Protein AF-A0A4Y2JCT7-F1 (afdb_monomer_lite)

Foldseek 3Di:
DDDDDDDDDDDPPPDDPPDPCPVVQQAADCVLCLFQVWDQDPVRWTAHLVPRDTDPGRGPVVSVCCRCPVVVVVCVVQPPDPSSNVVSVVSVVVVVVVVPPD

Radius of gyration: 23.92 Å; chains: 1; bounding box: 50×57×73 Å

Structure (mmCIF, N/CA/C/O backbone):
data_AF-A0A4Y2JCT7-F1
#
_entry.id   AF-A0A4Y2JCT7-F1
#
loop_
_atom_site.group_PDB
_atom_site.id
_atom_site.type_symbol
_atom_site.label_atom_id
_atom_site.label_alt_id
_atom_site.label_comp_id
_atom_site.label_asym_id
_atom_site.label_entity_id
_atom_site.label_seq_id
_atom_site.pdbx_PDB_ins_code
_atom_site.Cartn_x
_atom_site.Cartn_y
_atom_site.Cartn_z
_atom_site.occupancy
_atom_site.B_iso_or_equiv
_atom_site.auth_seq_id
_atom_site.auth_comp_id
_atom_site.auth_asym_id
_atom_site.auth_atom_id
_atom_site.pdbx_PDB_model_num
ATOM 1 N N . MET A 1 1 ? 39.432 40.860 -56.256 1.00 49.47 1 MET A N 1
ATOM 2 C CA . MET A 1 1 ? 39.190 39.899 -55.160 1.00 49.47 1 MET A CA 1
ATOM 3 C C . MET A 1 1 ? 37.731 39.506 -55.257 1.00 49.47 1 MET A C 1
ATOM 5 O O . MET A 1 1 ? 36.866 40.247 -54.816 1.00 49.47 1 MET A O 1
ATOM 9 N N . GLU A 1 2 ? 37.505 38.454 -56.041 1.00 40.91 2 GLU A N 1
ATOM 10 C CA . GLU A 1 2 ? 36.199 37.975 -56.499 1.00 40.91 2 GLU A CA 1
ATOM 11 C C . GLU A 1 2 ? 35.346 37.440 -55.346 1.00 40.91 2 GLU A C 1
ATOM 13 O O . GLU A 1 2 ? 35.852 36.823 -54.408 1.00 40.91 2 GLU A O 1
ATOM 18 N N . LEU A 1 3 ? 34.043 37.694 -55.458 1.00 60.41 3 LEU A N 1
ATOM 19 C CA . LEU A 1 3 ? 32.988 37.197 -54.587 1.00 60.41 3 LEU A CA 1
ATOM 20 C C . LEU A 1 3 ? 32.767 35.688 -54.769 1.00 60.41 3 LEU A C 1
ATOM 22 O O . LEU A 1 3 ? 32.708 35.191 -55.890 1.00 60.41 3 LEU A O 1
ATOM 26 N N . SER A 1 4 ? 32.499 34.984 -53.670 1.00 51.66 4 SER A N 1
ATOM 27 C CA . SER A 1 4 ? 31.627 33.798 -53.625 1.00 51.66 4 SER A CA 1
ATOM 28 C C . SER A 1 4 ? 31.299 33.509 -52.159 1.00 51.66 4 SER A C 1
ATOM 30 O O . SER A 1 4 ? 32.191 33.337 -51.341 1.00 51.66 4 SER A O 1
ATOM 32 N N . SER A 1 5 ? 30.058 33.752 -51.742 1.00 56.00 5 SER A N 1
ATOM 33 C CA . SER A 1 5 ? 28.920 32.818 -51.800 1.00 56.00 5 SER A CA 1
ATOM 34 C C . SER A 1 5 ? 28.841 31.953 -50.543 1.00 56.00 5 SER 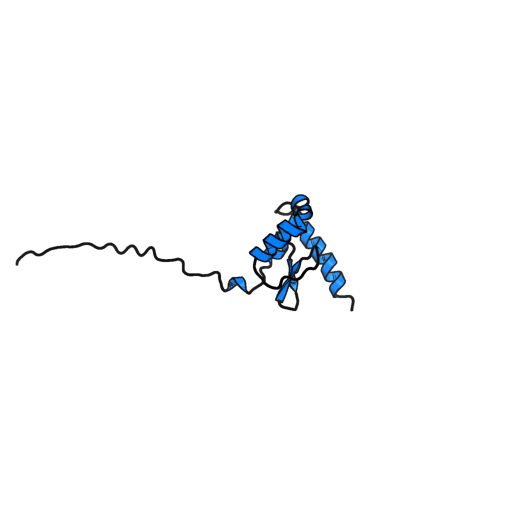A C 1
ATOM 36 O O . SER A 1 5 ? 29.667 31.071 -50.385 1.00 56.00 5 SER A O 1
ATOM 38 N N . GLN A 1 6 ? 27.798 32.231 -49.740 1.00 55.84 6 GLN A N 1
ATOM 39 C CA . GLN A 1 6 ? 26.845 31.278 -49.133 1.00 55.84 6 GLN A CA 1
ATOM 40 C C . GLN A 1 6 ? 27.458 30.184 -48.218 1.00 55.84 6 GLN A C 1
ATOM 42 O O . GLN A 1 6 ? 28.459 29.569 -48.524 1.00 55.84 6 GLN A O 1
ATOM 47 N N . SER A 1 7 ? 26.932 29.813 -47.053 1.00 54.22 7 SER A N 1
ATOM 48 C CA . SER A 1 7 ? 25.543 29.707 -46.610 1.00 54.22 7 SER A CA 1
ATOM 49 C C . SER A 1 7 ? 25.523 29.210 -45.154 1.00 54.22 7 SER A C 1
ATOM 51 O O . SER A 1 7 ? 26.421 28.499 -44.712 1.00 54.22 7 SER A O 1
ATOM 53 N N . SER A 1 8 ? 24.451 29.584 -44.461 1.00 53.88 8 SER A N 1
ATOM 54 C CA . SER A 1 8 ? 23.819 29.044 -43.250 1.00 53.88 8 SER A CA 1
ATOM 55 C C . SER A 1 8 ? 24.202 27.641 -42.750 1.00 53.88 8 SER A C 1
ATOM 57 O O . SER A 1 8 ? 24.211 26.694 -43.525 1.00 53.88 8 SER A O 1
ATOM 59 N N . ALA A 1 9 ? 24.267 27.485 -41.419 1.00 52.25 9 ALA A N 1
ATOM 60 C CA . ALA A 1 9 ? 23.501 26.466 -40.679 1.00 52.25 9 ALA A CA 1
ATOM 61 C C . ALA A 1 9 ? 23.595 26.699 -39.157 1.00 52.25 9 ALA A C 1
ATOM 63 O O . ALA A 1 9 ? 24.610 26.418 -38.519 1.00 52.25 9 ALA A O 1
ATOM 64 N N . ALA A 1 10 ? 22.502 27.180 -38.561 1.00 49.47 10 ALA A N 1
ATOM 65 C CA . ALA A 1 10 ? 22.271 27.090 -37.126 1.00 49.47 10 ALA A CA 1
ATOM 66 C C . ALA A 1 10 ? 22.114 25.610 -36.744 1.00 49.47 10 ALA A C 1
ATOM 68 O O . ALA A 1 10 ? 21.175 24.945 -37.177 1.00 49.47 10 ALA A O 1
ATOM 69 N N . SER A 1 11 ? 23.033 25.088 -35.935 1.00 47.97 11 SER A N 1
ATOM 70 C CA . SER A 1 11 ? 22.945 23.728 -35.402 1.00 47.97 11 SER A CA 1
ATOM 71 C C . SER A 1 11 ? 22.159 23.750 -34.092 1.00 47.97 11 SER A C 1
ATOM 73 O O . SER A 1 11 ? 22.728 23.865 -33.009 1.00 47.97 11 SER A O 1
ATOM 75 N N . MET A 1 12 ? 20.832 23.666 -34.189 1.00 55.03 12 MET A N 1
ATOM 76 C CA . MET A 1 12 ? 19.974 23.326 -33.053 1.00 55.03 12 MET A CA 1
ATOM 77 C C . MET A 1 12 ? 19.999 21.809 -32.865 1.00 55.03 12 MET A C 1
ATOM 79 O O . MET A 1 12 ? 19.275 21.073 -33.528 1.00 55.03 12 MET A O 1
ATOM 83 N N . ALA A 1 13 ? 20.851 21.327 -31.961 1.00 46.72 13 ALA A N 1
ATOM 84 C CA . ALA A 1 13 ? 20.828 19.939 -31.517 1.00 46.72 13 ALA A CA 1
ATOM 85 C C . ALA A 1 13 ? 19.799 19.770 -30.387 1.00 46.72 13 ALA A C 1
ATOM 87 O O . ALA A 1 13 ? 20.138 19.641 -29.212 1.00 46.72 13 ALA A O 1
ATOM 88 N N . SER A 1 14 ? 18.516 19.755 -30.746 1.00 58.09 14 SER A N 1
ATOM 89 C CA . SER A 1 14 ? 17.465 19.156 -29.920 1.00 58.09 14 SER A CA 1
ATOM 90 C C . SER A 1 14 ? 17.559 17.639 -30.092 1.00 58.09 14 SER A C 1
ATOM 92 O O . SER A 1 14 ? 16.974 17.065 -31.004 1.00 58.09 14 SER A O 1
ATOM 94 N N . GLY A 1 15 ? 18.381 16.988 -29.268 1.00 47.03 15 GLY A N 1
ATOM 95 C CA . GLY A 1 15 ? 18.773 15.595 -29.483 1.00 47.03 15 GLY A CA 1
ATOM 96 C C . GLY A 1 15 ? 18.866 14.782 -28.202 1.00 47.03 15 GLY A C 1
ATOM 97 O O . GLY A 1 15 ? 19.956 14.408 -27.789 1.00 47.03 15 GLY A O 1
ATOM 98 N N . GLY A 1 16 ? 17.707 14.459 -27.625 1.00 48.31 16 GLY A N 1
ATOM 99 C CA . GLY A 1 16 ? 17.518 13.277 -26.786 1.00 48.31 16 GLY A CA 1
ATOM 100 C C . GLY A 1 16 ? 18.051 13.375 -25.358 1.00 48.31 16 GLY A C 1
ATOM 101 O O . GLY A 1 16 ? 19.220 13.107 -25.091 1.00 48.31 16 GLY A O 1
ATOM 102 N N . GLN A 1 17 ? 17.135 13.593 -24.411 1.00 54.47 17 GLN A N 1
ATOM 103 C CA . GLN A 1 17 ? 17.302 13.159 -23.023 1.00 54.47 17 GLN A CA 1
ATOM 104 C C . GLN A 1 17 ? 17.454 11.627 -23.004 1.00 54.47 17 GLN A C 1
ATOM 106 O O . GLN A 1 17 ? 16.502 10.869 -22.826 1.00 54.47 17 GLN A O 1
ATOM 111 N N . LYS A 1 18 ? 18.674 11.152 -23.263 1.00 53.41 18 LYS A N 1
ATOM 112 C CA . LYS A 1 18 ? 19.057 9.749 -23.147 1.00 53.41 18 LYS A CA 1
ATOM 113 C C . LYS A 1 18 ? 19.057 9.370 -21.665 1.00 53.41 18 LYS A C 1
ATOM 115 O O . LYS A 1 18 ? 19.968 9.716 -20.924 1.00 53.41 18 LYS A O 1
ATOM 120 N N . ARG A 1 19 ? 17.992 8.659 -21.282 1.00 55.38 19 ARG A N 1
ATOM 121 C CA . ARG A 1 19 ? 17.955 7.546 -20.318 1.00 55.38 19 ARG A CA 1
ATOM 122 C C . ARG A 1 19 ? 18.808 7.747 -19.058 1.00 55.38 19 ARG A C 1
ATOM 124 O O . ARG A 1 19 ? 19.878 7.170 -18.920 1.00 55.38 19 ARG A O 1
ATOM 131 N N . ARG A 1 20 ? 18.276 8.497 -18.093 1.00 48.12 20 ARG A N 1
ATOM 132 C CA . ARG A 1 20 ? 18.730 8.479 -16.689 1.00 48.12 20 ARG A CA 1
ATOM 133 C C . ARG A 1 20 ? 17.656 7.885 -15.772 1.00 48.12 20 ARG A C 1
ATOM 135 O O . ARG A 1 20 ? 17.293 8.485 -14.768 1.00 48.12 20 ARG A O 1
ATOM 142 N N . THR A 1 21 ? 17.062 6.753 -16.147 1.00 47.47 21 THR A N 1
ATOM 143 C CA . THR A 1 21 ? 15.976 6.154 -15.336 1.00 47.47 21 THR A CA 1
ATOM 144 C C . THR A 1 21 ? 16.064 4.634 -15.213 1.00 47.47 21 THR A C 1
ATOM 146 O O . THR A 1 21 ? 15.279 4.036 -14.486 1.00 47.47 21 THR A O 1
ATOM 149 N N . GLU A 1 22 ? 17.028 3.982 -15.868 1.00 49.25 22 GLU A N 1
ATOM 150 C CA . GLU A 1 22 ? 17.161 2.520 -15.780 1.00 49.25 22 GLU A CA 1
ATOM 151 C C . GLU A 1 22 ? 17.911 2.065 -14.516 1.00 49.25 22 GLU A C 1
ATOM 153 O O . GLU A 1 22 ? 17.662 0.966 -14.029 1.00 49.25 22 GLU A O 1
ATOM 158 N N . GLU A 1 23 ? 18.757 2.915 -13.926 1.00 45.28 23 GLU A N 1
ATOM 159 C CA . GLU A 1 23 ? 19.522 2.567 -12.718 1.00 45.28 23 GLU A CA 1
ATOM 160 C C . GLU A 1 23 ? 18.657 2.627 -11.444 1.00 45.28 23 GLU A C 1
ATOM 162 O O . GLU A 1 23 ? 18.663 1.694 -10.646 1.00 45.28 23 GLU A O 1
ATOM 167 N N . ALA A 1 24 ? 17.751 3.608 -11.347 1.00 47.66 24 ALA A N 1
ATOM 168 C CA . ALA A 1 24 ? 16.741 3.685 -10.283 1.00 47.66 24 ALA A CA 1
ATOM 169 C C . ALA A 1 24 ? 15.645 2.595 -10.374 1.00 47.66 24 ALA A C 1
ATOM 171 O O . ALA A 1 24 ? 14.757 2.541 -9.528 1.00 47.66 24 ALA A O 1
ATOM 172 N N . ASN A 1 25 ? 15.656 1.742 -11.410 1.00 53.34 25 ASN A N 1
ATOM 173 C CA . ASN A 1 25 ? 14.670 0.670 -11.580 1.00 53.34 25 ASN A CA 1
ATOM 174 C C . ASN A 1 25 ? 15.046 -0.628 -10.852 1.00 53.34 25 ASN A C 1
ATOM 176 O O . ASN A 1 25 ? 14.216 -1.528 -10.765 1.00 53.34 25 ASN A O 1
ATOM 180 N N . ARG A 1 26 ? 16.281 -0.759 -10.351 1.00 60.22 26 ARG A N 1
ATOM 181 C CA . ARG A 1 26 ? 16.697 -1.956 -9.601 1.00 60.22 26 ARG A CA 1
ATOM 182 C C . ARG A 1 26 ? 16.526 -1.797 -8.099 1.00 60.22 26 ARG A C 1
ATOM 184 O O . ARG A 1 26 ? 16.226 -2.782 -7.432 1.00 60.22 26 ARG A O 1
ATOM 191 N N . GLU A 1 27 ? 16.630 -0.579 -7.583 1.00 72.88 27 GLU A N 1
ATOM 192 C CA . GLU A 1 27 ? 16.565 -0.307 -6.148 1.00 72.88 27 GLU A CA 1
ATOM 193 C C . GLU A 1 27 ? 15.140 0.021 -5.697 1.00 72.88 27 GLU A C 1
ATOM 195 O O . GLU A 1 27 ? 14.357 0.654 -6.407 1.00 72.88 27 GLU A O 1
ATOM 200 N N . PHE A 1 28 ? 14.741 -0.508 -4.541 1.00 82.38 28 PHE A N 1
ATOM 201 C CA . PHE A 1 28 ? 13.404 -0.290 -3.997 1.00 82.38 28 PHE A CA 1
ATOM 202 C C . PHE A 1 28 ? 13.309 1.142 -3.463 1.00 82.38 28 PHE A C 1
ATOM 204 O O . PHE A 1 28 ? 14.058 1.517 -2.562 1.00 82.38 28 PHE A O 1
ATOM 211 N N . ASN A 1 29 ? 12.391 1.947 -3.999 1.00 83.00 29 ASN A N 1
ATOM 212 C CA . ASN A 1 29 ? 12.204 3.313 -3.523 1.00 83.00 29 ASN A CA 1
ATOM 213 C C . ASN A 1 29 ? 11.328 3.319 -2.261 1.00 83.00 29 ASN A C 1
ATOM 215 O O . ASN A 1 29 ? 10.185 2.861 -2.294 1.00 83.00 29 ASN A O 1
ATOM 219 N N . GLN A 1 30 ? 11.840 3.880 -1.164 1.00 82.88 30 GLN A N 1
ATOM 220 C CA . GLN A 1 30 ? 11.103 3.975 0.099 1.00 82.88 30 GLN A CA 1
ATOM 221 C C . GLN A 1 30 ? 9.796 4.772 -0.024 1.00 82.88 30 GLN A C 1
ATOM 223 O O . GLN A 1 30 ? 8.834 4.418 0.651 1.00 82.88 30 GLN A O 1
ATOM 228 N N . ASP A 1 31 ? 9.704 5.741 -0.938 1.00 85.25 31 ASP A N 1
ATOM 229 C CA . ASP A 1 31 ? 8.478 6.506 -1.216 1.00 85.25 31 ASP A CA 1
ATOM 230 C C . ASP A 1 31 ? 7.321 5.602 -1.688 1.00 85.25 31 ASP A C 1
ATOM 232 O O . ASP A 1 31 ? 6.143 5.854 -1.420 1.00 85.25 31 ASP A O 1
ATOM 236 N N . TRP A 1 32 ? 7.640 4.468 -2.327 1.00 88.19 32 TRP A N 1
ATOM 237 C CA . TRP A 1 32 ? 6.636 3.473 -2.711 1.00 88.19 32 TRP A CA 1
ATOM 238 C C . TRP A 1 32 ? 6.008 2.781 -1.505 1.00 88.19 32 TRP A C 1
ATOM 240 O O . TRP A 1 32 ? 4.891 2.272 -1.605 1.00 88.19 32 TRP A O 1
ATOM 250 N N . THR A 1 33 ? 6.689 2.795 -0.364 1.00 89.06 33 THR A N 1
ATOM 251 C CA . THR A 1 33 ? 6.133 2.312 0.894 1.00 89.06 33 THR A CA 1
ATOM 252 C C . THR A 1 33 ? 4.962 3.169 1.312 1.00 89.06 33 THR A C 1
ATOM 254 O O . THR A 1 33 ? 3.850 2.663 1.425 1.00 89.06 33 THR A O 1
ATOM 257 N N . GLU A 1 34 ? 5.184 4.472 1.442 1.00 88.69 34 GLU A N 1
ATOM 258 C CA . GLU A 1 34 ? 4.164 5.440 1.840 1.00 88.69 34 GLU A CA 1
ATOM 259 C C . GLU A 1 34 ? 3.023 5.531 0.815 1.00 88.69 34 GLU A C 1
ATOM 261 O O . GLU A 1 34 ? 1.852 5.652 1.181 1.00 88.69 34 GLU A O 1
ATOM 266 N N . SER A 1 35 ? 3.353 5.424 -0.474 1.00 85.81 35 SER A N 1
ATOM 267 C CA . SER A 1 35 ? 2.391 5.599 -1.566 1.00 85.81 35 SER A CA 1
ATOM 268 C C . SER A 1 35 ? 1.553 4.353 -1.876 1.00 85.81 35 SER A C 1
ATOM 270 O O . SER A 1 35 ? 0.363 4.485 -2.184 1.00 85.81 35 SER A O 1
ATOM 272 N N . PHE A 1 36 ? 2.153 3.158 -1.808 1.00 88.38 36 PHE A N 1
ATOM 273 C CA . PHE A 1 36 ? 1.552 1.897 -2.273 1.00 88.38 36 PHE A CA 1
ATOM 274 C C . PHE A 1 36 ? 1.523 0.786 -1.214 1.00 88.38 36 PHE A C 1
ATOM 276 O O . PHE A 1 36 ? 1.088 -0.323 -1.520 1.00 88.38 36 PHE A O 1
ATOM 283 N N . ALA A 1 37 ? 1.964 1.055 0.018 1.00 91.12 37 ALA A N 1
ATOM 284 C CA . ALA A 1 37 ? 2.051 0.069 1.095 1.00 91.12 37 ALA A CA 1
ATOM 285 C C . ALA A 1 37 ? 2.959 -1.130 0.755 1.00 91.12 37 ALA A C 1
ATOM 287 O O . ALA A 1 37 ? 2.620 -2.271 1.063 1.00 91.12 37 ALA A O 1
ATOM 288 N N . PHE A 1 38 ? 4.099 -0.895 0.103 1.00 91.44 38 PHE A N 1
ATOM 289 C CA . PHE A 1 38 ? 5.080 -1.939 -0.219 1.00 91.44 38 PHE A CA 1
ATOM 290 C C . PHE A 1 38 ? 6.366 -1.792 0.588 1.00 91.44 38 PHE A C 1
ATOM 292 O O . PHE A 1 38 ? 6.770 -0.686 0.894 1.00 91.44 38 PHE A O 1
ATOM 299 N N . ILE A 1 39 ? 7.050 -2.890 0.892 1.00 90.25 39 ILE A N 1
ATOM 300 C CA . ILE A 1 39 ? 8.386 -2.873 1.506 1.00 90.25 39 ILE A CA 1
ATOM 301 C C . ILE A 1 39 ? 9.348 -3.762 0.729 1.00 90.25 39 ILE A C 1
ATOM 303 O O . ILE A 1 39 ? 8.922 -4.698 0.055 1.00 90.25 39 ILE A O 1
ATOM 307 N N . CYS A 1 40 ? 10.646 -3.505 0.849 1.00 88.38 40 CYS A N 1
ATOM 308 C CA . CYS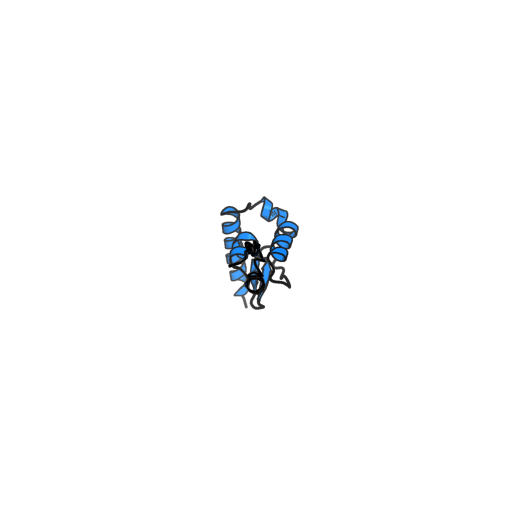 A 1 40 ? 11.667 -4.422 0.358 1.00 88.38 40 CYS A CA 1
ATOM 309 C C . CYS A 1 40 ? 11.838 -5.581 1.350 1.00 88.38 40 CYS A C 1
ATOM 311 O O . CYS A 1 40 ? 12.106 -5.340 2.528 1.00 88.38 40 CYS A O 1
ATOM 313 N N . ASN A 1 41 ? 11.672 -6.826 0.895 1.00 85.00 41 ASN A N 1
ATOM 314 C CA . ASN A 1 41 ? 11.993 -7.997 1.712 1.00 85.00 41 ASN A CA 1
ATOM 315 C C . ASN A 1 41 ? 13.509 -8.248 1.759 1.00 85.00 41 ASN A C 1
ATOM 317 O O . ASN A 1 41 ? 14.264 -7.688 0.966 1.00 85.00 41 ASN A O 1
ATOM 321 N N . THR A 1 42 ? 13.945 -9.180 2.610 1.00 82.56 42 THR A N 1
ATOM 322 C CA . THR A 1 42 ? 15.334 -9.677 2.656 1.00 82.56 42 THR A CA 1
ATOM 323 C C . THR A 1 42 ? 15.850 -10.178 1.305 1.00 82.56 42 THR A C 1
ATOM 325 O O . THR A 1 42 ? 17.042 -10.094 1.041 1.00 82.56 42 THR A O 1
ATOM 328 N N . ASP A 1 43 ? 14.958 -10.658 0.434 1.00 81.69 43 ASP A N 1
ATOM 329 C CA . ASP A 1 43 ? 15.283 -11.119 -0.924 1.00 81.69 43 ASP A CA 1
ATOM 330 C C . ASP A 1 43 ? 15.439 -9.977 -1.948 1.00 81.69 43 ASP A C 1
ATOM 332 O O . ASP A 1 43 ? 15.602 -10.231 -3.139 1.00 81.69 43 ASP A O 1
ATOM 336 N N . GLY A 1 44 ? 15.309 -8.713 -1.531 1.00 80.94 44 GLY A N 1
ATOM 337 C CA . GLY A 1 44 ? 15.316 -7.566 -2.446 1.00 80.94 44 GLY A CA 1
ATOM 338 C C . GLY A 1 44 ? 14.023 -7.406 -3.258 1.00 80.94 44 GLY A C 1
ATOM 339 O O . GLY A 1 44 ? 13.976 -6.627 -4.210 1.00 80.94 44 GLY A O 1
ATOM 340 N N . LEU A 1 45 ? 12.972 -8.159 -2.915 1.00 86.94 45 LEU A N 1
ATOM 341 C CA . LEU A 1 45 ? 11.698 -8.166 -3.633 1.00 86.94 45 LEU A CA 1
ATOM 342 C C . LEU A 1 45 ? 10.644 -7.296 -2.931 1.00 86.94 45 LEU A C 1
ATOM 344 O O . LEU A 1 45 ? 10.513 -7.371 -1.704 1.00 86.94 45 LEU A O 1
ATOM 348 N N . PRO A 1 46 ? 9.836 -6.522 -3.681 1.00 90.00 46 PRO A N 1
ATOM 349 C CA . PRO A 1 46 ? 8.725 -5.784 -3.101 1.00 90.00 46 PRO A CA 1
ATOM 350 C C . PRO A 1 46 ? 7.687 -6.733 -2.515 1.00 90.00 46 PRO A C 1
ATOM 352 O O . PRO A 1 46 ? 7.206 -7.636 -3.197 1.00 90.00 46 PRO A O 1
ATOM 355 N N . THR A 1 47 ? 7.282 -6.482 -1.281 1.00 90.94 47 THR A N 1
ATOM 356 C CA . THR A 1 47 ? 6.233 -7.223 -0.580 1.00 90.94 47 THR A CA 1
ATOM 357 C C . THR A 1 47 ? 5.136 -6.265 -0.154 1.00 90.94 47 THR A C 1
ATOM 359 O O . THR A 1 47 ? 5.418 -5.226 0.442 1.00 90.94 47 THR A O 1
ATOM 362 N N . CYS A 1 48 ? 3.887 -6.590 -0.475 1.00 92.19 48 CYS A N 1
ATOM 363 C CA . CYS A 1 48 ? 2.742 -5.771 -0.102 1.00 92.19 48 CYS A CA 1
ATOM 364 C C . CYS A 1 48 ? 2.442 -5.921 1.393 1.00 92.19 48 CYS A C 1
ATOM 366 O O . CYS A 1 48 ? 2.271 -7.031 1.880 1.00 92.19 48 CYS A O 1
ATOM 368 N N . LEU A 1 49 ? 2.287 -4.824 2.124 1.00 90.56 49 LEU A N 1
ATOM 369 C CA . LEU A 1 49 ? 1.926 -4.837 3.544 1.00 90.56 49 LEU A CA 1
ATOM 370 C C . LEU A 1 49 ? 0.440 -5.127 3.797 1.00 90.56 49 LEU A C 1
ATOM 372 O O . LEU A 1 49 ? 0.054 -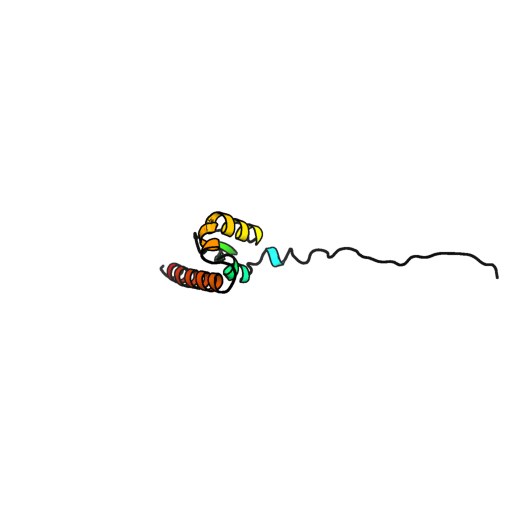5.408 4.926 1.00 90.56 49 LEU A O 1
ATOM 376 N N . ILE A 1 50 ? -0.407 -5.040 2.767 1.00 90.31 50 ILE A N 1
ATOM 377 C CA . ILE A 1 50 ? -1.856 -5.245 2.902 1.00 90.31 50 ILE A CA 1
ATOM 378 C C . ILE A 1 50 ? -2.203 -6.732 2.744 1.00 90.31 50 ILE A C 1
ATOM 380 O O . ILE A 1 50 ? -2.920 -7.280 3.577 1.00 90.31 50 ILE A O 1
ATOM 384 N N . CYS A 1 51 ? -1.692 -7.396 1.698 1.00 90.81 51 CYS A N 1
ATOM 385 C CA . CYS A 1 51 ? -1.935 -8.827 1.444 1.00 90.81 51 CYS A CA 1
ATOM 386 C C . CYS A 1 51 ? -0.733 -9.746 1.688 1.00 90.81 51 CYS A C 1
ATOM 388 O O . CYS A 1 51 ? -0.887 -10.959 1.589 1.00 90.81 51 CYS A O 1
ATOM 390 N N . HIS A 1 52 ? 0.450 -9.200 1.985 1.00 87.75 52 HIS A N 1
ATOM 391 C CA . HIS A 1 52 ? 1.693 -9.960 2.174 1.00 87.75 52 HIS A CA 1
ATOM 392 C C . HIS A 1 52 ? 2.169 -10.705 0.911 1.00 87.75 52 HIS A C 1
ATOM 394 O O . HIS A 1 52 ? 3.005 -11.607 0.988 1.00 87.75 52 HIS A O 1
ATOM 400 N N . GLU A 1 53 ? 1.675 -10.315 -0.268 1.00 89.88 53 GLU A N 1
ATOM 401 C CA . GLU A 1 53 ? 2.105 -10.876 -1.548 1.00 89.88 53 GLU A CA 1
ATOM 402 C C . GLU A 1 53 ? 3.430 -10.256 -2.011 1.00 89.88 53 GLU A C 1
ATOM 404 O O . GLU A 1 53 ? 3.631 -9.040 -1.943 1.00 89.88 53 GLU A O 1
ATOM 409 N N . LYS A 1 54 ? 4.338 -11.107 -2.498 1.00 90.12 54 LYS A N 1
ATOM 410 C CA . LYS A 1 54 ? 5.646 -10.708 -3.027 1.00 90.12 54 LYS A CA 1
ATOM 411 C C . LYS A 1 54 ? 5.570 -10.527 -4.536 1.00 90.12 54 LYS A C 1
ATOM 413 O O . LYS A 1 54 ? 5.063 -11.397 -5.241 1.00 90.12 54 LYS A O 1
ATOM 418 N N . LEU A 1 55 ? 6.119 -9.431 -5.046 1.00 88.56 55 LEU A N 1
ATOM 419 C CA . LEU A 1 55 ? 6.247 -9.194 -6.479 1.00 88.56 55 LEU A CA 1
ATOM 420 C C . LEU A 1 55 ? 7.621 -9.644 -6.971 1.00 88.56 55 LEU A C 1
ATOM 422 O O . LEU A 1 55 ? 8.642 -9.324 -6.377 1.00 88.56 55 LEU A O 1
ATOM 426 N N . ALA A 1 56 ? 7.653 -10.329 -8.114 1.00 85.38 56 ALA A N 1
ATOM 427 C CA . ALA A 1 56 ? 8.899 -10.791 -8.733 1.00 85.38 56 ALA A CA 1
ATOM 428 C C . ALA A 1 56 ? 9.760 -9.655 -9.319 1.00 85.38 56 ALA A C 1
ATOM 430 O O . ALA A 1 56 ? 10.934 -9.854 -9.617 1.00 85.38 56 ALA A O 1
ATOM 431 N N . HIS A 1 57 ? 9.182 -8.465 -9.515 1.00 82.25 57 HIS A N 1
ATOM 432 C CA . HIS A 1 57 ? 9.873 -7.334 -10.125 1.00 82.25 57 HIS A CA 1
ATOM 433 C C . HIS A 1 57 ? 9.700 -6.070 -9.296 1.00 82.25 57 HIS A C 1
ATOM 435 O O . HIS A 1 57 ? 8.576 -5.626 -9.044 1.00 82.25 57 HIS A O 1
ATOM 441 N N . ASN A 1 58 ? 10.830 -5.451 -8.970 1.00 84.38 58 ASN A N 1
ATOM 442 C CA . ASN A 1 58 ? 10.907 -4.165 -8.300 1.00 84.38 58 ASN A CA 1
ATOM 443 C C . ASN A 1 58 ? 10.638 -2.999 -9.267 1.00 84.38 58 ASN A C 1
ATOM 445 O O . ASN A 1 58 ? 11.521 -2.233 -9.626 1.00 84.38 58 ASN A O 1
ATOM 449 N N . LYS A 1 59 ? 9.401 -2.898 -9.761 1.00 84.75 59 LYS A N 1
ATOM 450 C CA . LYS A 1 59 ? 8.981 -1.840 -10.690 1.00 84.75 59 LYS A CA 1
ATOM 451 C C . LYS A 1 59 ? 7.769 -1.108 -10.139 1.00 84.75 59 LYS A C 1
ATOM 453 O O . LYS A 1 59 ? 6.764 -1.752 -9.847 1.00 84.75 59 LYS A O 1
ATOM 458 N N . LYS A 1 60 ? 7.814 0.230 -10.108 1.00 86.44 60 LYS A N 1
ATOM 459 C CA . LYS A 1 60 ? 6.685 1.081 -9.684 1.00 86.44 60 LYS A CA 1
ATOM 460 C C . LYS A 1 60 ? 5.362 0.677 -10.340 1.00 86.44 60 LYS A C 1
ATOM 462 O O . LYS A 1 60 ? 4.363 0.533 -9.649 1.00 86.44 60 LYS A O 1
ATOM 467 N N . SER A 1 61 ? 5.360 0.440 -11.652 1.00 87.56 61 SER A N 1
ATOM 468 C CA . SER A 1 61 ? 4.159 0.039 -12.398 1.00 87.56 61 SER A CA 1
ATOM 469 C C . SER A 1 61 ? 3.546 -1.272 -11.895 1.00 87.56 61 SER A C 1
ATOM 471 O O . SER A 1 61 ? 2.325 -1.423 -11.892 1.00 87.56 61 SER A O 1
ATOM 473 N N . ASN A 1 62 ? 4.366 -2.219 -11.432 1.00 89.62 62 ASN A N 1
ATOM 474 C CA . ASN A 1 62 ? 3.880 -3.462 -10.843 1.00 89.62 62 ASN A CA 1
ATOM 475 C C . ASN A 1 62 ? 3.227 -3.208 -9.477 1.00 89.62 62 ASN A C 1
ATOM 477 O O . ASN A 1 62 ? 2.166 -3.772 -9.215 1.00 89.62 62 ASN A O 1
ATOM 481 N N . LEU A 1 63 ? 3.830 -2.347 -8.648 1.00 89.56 63 LEU A N 1
ATOM 482 C CA . LEU A 1 63 ? 3.313 -1.963 -7.327 1.00 89.56 63 LEU A CA 1
ATOM 483 C C . LEU A 1 63 ? 1.991 -1.208 -7.450 1.00 89.56 63 LEU A C 1
ATOM 485 O O . LEU A 1 63 ? 1.010 -1.561 -6.803 1.00 89.56 63 LEU A O 1
ATOM 489 N N . GLU A 1 64 ? 1.951 -0.211 -8.331 1.00 89.81 64 GLU A N 1
ATOM 490 C CA . GLU A 1 64 ? 0.781 0.629 -8.570 1.00 89.81 64 GLU A CA 1
ATOM 491 C C . GLU A 1 64 ? -0.391 -0.197 -9.100 1.00 89.81 64 GLU A C 1
ATOM 493 O O . GLU A 1 64 ? -1.498 -0.123 -8.562 1.00 89.81 64 GLU A O 1
ATOM 498 N N . ARG A 1 65 ? -0.147 -1.064 -10.093 1.00 92.94 65 ARG A N 1
ATOM 499 C CA . ARG A 1 65 ? -1.171 -1.981 -10.607 1.00 92.94 65 ARG A CA 1
ATOM 500 C C . ARG A 1 65 ? -1.659 -2.934 -9.523 1.00 92.94 65 ARG A C 1
ATOM 502 O O . ARG A 1 65 ? -2.863 -3.127 -9.395 1.00 92.94 65 ARG A O 1
ATOM 509 N N . HIS A 1 66 ? -0.758 -3.529 -8.741 1.00 93.88 66 HIS A N 1
ATOM 510 C CA . HIS A 1 66 ? -1.153 -4.415 -7.647 1.00 93.88 66 HIS A CA 1
ATOM 511 C C . HIS A 1 66 ? -2.030 -3.671 -6.630 1.00 93.88 66 HIS A C 1
ATOM 513 O O . HIS A 1 66 ? -3.128 -4.125 -6.324 1.00 93.88 66 HIS A O 1
ATOM 519 N N . PHE A 1 67 ? -1.596 -2.498 -6.167 1.00 90.88 67 PHE A N 1
ATOM 520 C CA . PHE A 1 67 ? -2.323 -1.692 -5.189 1.00 90.88 67 PHE A CA 1
ATOM 521 C C . PHE A 1 67 ? -3.712 -1.279 -5.697 1.00 90.88 67 PHE A C 1
ATOM 523 O O . PHE A 1 67 ? -4.717 -1.507 -5.033 1.00 90.88 67 PHE A O 1
ATOM 530 N N . THR A 1 68 ? -3.799 -0.733 -6.906 1.00 89.94 68 THR A N 1
ATOM 531 C CA . THR A 1 68 ? -5.068 -0.240 -7.466 1.00 89.94 68 THR A CA 1
ATOM 532 C C . THR A 1 68 ? -6.065 -1.347 -7.806 1.00 89.94 68 THR A C 1
ATOM 534 O O . THR A 1 68 ? -7.267 -1.119 -7.696 1.00 89.94 68 THR A O 1
ATOM 537 N N . THR A 1 69 ? -5.599 -2.547 -8.175 1.00 93.50 69 THR A N 1
ATOM 538 C CA . THR A 1 69 ? -6.475 -3.669 -8.570 1.00 93.50 69 THR A CA 1
ATOM 539 C C . THR A 1 69 ? -6.844 -4.602 -7.418 1.00 93.50 69 THR A C 1
ATOM 541 O O . THR A 1 69 ? -7.982 -5.051 -7.339 1.00 93.50 69 THR A O 1
ATOM 544 N N . LYS A 1 70 ? -5.902 -4.916 -6.519 1.00 93.31 70 LYS A N 1
ATOM 545 C CA . LYS A 1 70 ? -6.132 -5.814 -5.372 1.00 93.31 70 LYS A CA 1
ATOM 546 C C . LYS A 1 70 ? -6.613 -5.059 -4.138 1.00 93.31 70 LYS A C 1
ATOM 548 O O . LYS A 1 70 ? -7.325 -5.620 -3.308 1.00 93.31 70 LYS A O 1
ATOM 553 N N . HIS A 1 71 ? -6.225 -3.792 -4.014 1.00 93.06 71 HIS A N 1
ATOM 554 C CA . HIS A 1 71 ? -6.462 -2.966 -2.834 1.00 93.06 71 HIS A CA 1
ATOM 555 C C . HIS A 1 71 ? -7.276 -1.713 -3.150 1.00 93.06 71 HIS A C 1
ATOM 557 O O . HIS A 1 71 ? -7.141 -0.698 -2.473 1.00 93.06 71 HIS A O 1
ATOM 563 N N . THR A 1 72 ? -8.195 -1.800 -4.117 1.00 91.19 72 THR A N 1
ATOM 564 C CA . THR A 1 72 ? -9.113 -0.707 -4.473 1.00 91.19 72 THR A CA 1
ATOM 565 C C . THR A 1 72 ? -9.896 -0.204 -3.260 1.00 91.19 72 THR A C 1
ATOM 567 O O . THR A 1 72 ? -9.954 0.994 -3.030 1.00 91.19 72 THR A O 1
ATOM 570 N N . GLN A 1 73 ? -10.406 -1.109 -2.417 1.00 90.75 73 GLN A N 1
ATOM 571 C CA . GLN A 1 73 ? -11.118 -0.743 -1.182 1.00 90.75 73 GLN A CA 1
ATOM 572 C C . GLN A 1 73 ? -10.229 0.012 -0.184 1.00 90.75 73 GLN A C 1
ATOM 574 O O . GLN A 1 73 ? -10.694 0.895 0.530 1.00 90.75 73 GLN A O 1
ATOM 579 N N . PHE A 1 74 ? -8.938 -0.326 -0.118 1.00 88.94 74 PHE A N 1
ATOM 580 C CA . PHE A 1 74 ? -7.992 0.389 0.734 1.00 88.94 74 PHE A CA 1
ATOM 581 C C . PHE A 1 74 ? -7.659 1.761 0.146 1.00 88.94 74 PHE A C 1
ATOM 583 O O . PHE A 1 74 ? -7.592 2.735 0.886 1.00 88.94 74 PHE A O 1
ATOM 590 N N . ALA A 1 75 ? -7.480 1.848 -1.173 1.00 86.62 75 ALA A N 1
ATOM 591 C CA . ALA A 1 75 ? -7.248 3.107 -1.871 1.00 86.62 75 ALA A CA 1
ATOM 592 C C . ALA A 1 75 ? -8.440 4.072 -1.739 1.00 86.62 75 ALA A C 1
ATOM 594 O O . ALA A 1 75 ? -8.221 5.272 -1.596 1.00 86.62 75 ALA A O 1
ATOM 595 N N . ASP A 1 76 ? -9.663 3.536 -1.747 1.00 89.00 76 ASP A N 1
ATOM 596 C CA . ASP A 1 76 ? -10.915 4.269 -1.536 1.00 89.00 76 ASP A CA 1
ATOM 597 C C . ASP A 1 76 ? -11.045 4.759 -0.084 1.00 89.00 76 ASP A C 1
ATOM 599 O O . ASP A 1 76 ? -11.278 5.939 0.169 1.00 89.00 76 ASP A O 1
ATOM 603 N N . LYS A 1 77 ? -10.765 3.880 0.889 1.00 90.81 77 LYS A N 1
ATOM 604 C CA . LYS A 1 77 ? -10.790 4.220 2.320 1.00 90.81 77 LYS 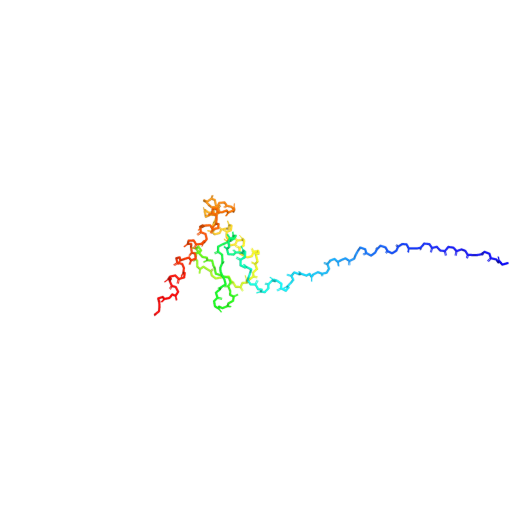A CA 1
ATOM 605 C C . LYS A 1 77 ? -9.677 5.188 2.740 1.00 90.81 77 LYS A C 1
ATOM 607 O O . LYS A 1 77 ? -9.866 5.977 3.665 1.00 90.81 77 LYS A O 1
ATOM 612 N N . TYR A 1 78 ? -8.513 5.104 2.100 1.00 89.19 78 TYR A N 1
ATOM 613 C CA . TYR A 1 78 ? -7.321 5.896 2.403 1.00 89.19 78 TYR A CA 1
ATOM 614 C C . TYR A 1 78 ? -6.807 6.589 1.128 1.00 89.19 78 TYR A C 1
ATOM 616 O O . TYR A 1 78 ? -5.890 6.081 0.454 1.00 89.19 78 TYR A O 1
ATOM 624 N N . PRO A 1 79 ? -7.375 7.761 0.782 1.00 83.69 79 PRO A N 1
ATOM 625 C CA . PRO A 1 79 ? -6.905 8.546 -0.352 1.00 83.69 79 PRO A CA 1
ATOM 626 C C . PRO A 1 79 ? -5.449 8.996 -0.154 1.00 83.69 79 PRO A C 1
ATOM 628 O O . PRO A 1 79 ? -4.913 8.9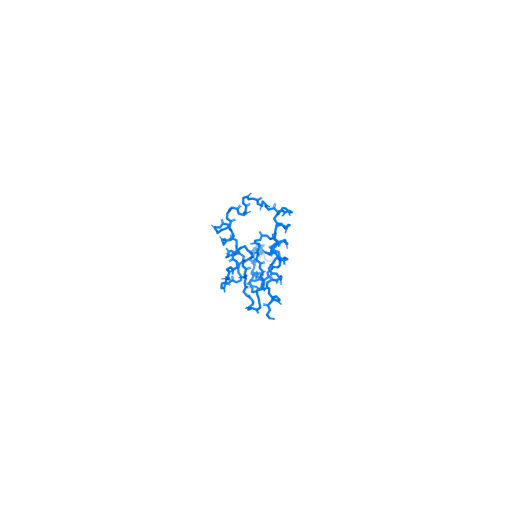82 0.957 1.00 83.69 79 PRO A O 1
ATOM 631 N N . THR A 1 80 ? -4.788 9.354 -1.258 1.00 83.12 80 THR A N 1
ATOM 632 C CA . THR A 1 80 ? -3.380 9.780 -1.264 1.00 83.12 80 THR A CA 1
ATOM 633 C C . THR A 1 80 ? -3.158 10.954 -0.304 1.00 83.12 80 THR A C 1
ATOM 635 O O . THR A 1 80 ? -3.974 11.869 -0.250 1.00 83.12 80 THR A O 1
ATOM 638 N N . GLY A 1 81 ? -2.039 10.934 0.425 1.00 85.88 81 GLY A N 1
ATOM 639 C CA . GLY A 1 81 ? -1.675 11.949 1.419 1.00 85.88 81 GLY A CA 1
ATOM 640 C C . GLY A 1 81 ? -1.478 11.344 2.808 1.00 85.88 81 GLY A C 1
ATOM 641 O O . GLY A 1 81 ? -1.238 10.141 2.943 1.00 85.88 81 GLY A O 1
ATOM 642 N N . ASP A 1 82 ? -1.605 12.167 3.847 1.00 87.00 82 ASP A N 1
ATOM 643 C CA . ASP A 1 82 ? -1.350 11.787 5.244 1.00 87.00 82 ASP A CA 1
ATOM 644 C C . ASP A 1 82 ? -2.215 10.621 5.734 1.00 87.00 82 ASP A C 1
ATOM 646 O O . ASP A 1 82 ? -1.753 9.777 6.502 1.00 87.00 82 ASP A O 1
ATOM 650 N N . ALA A 1 83 ? -3.460 10.522 5.254 1.00 88.94 83 ALA A N 1
ATOM 651 C CA . ALA A 1 83 ? -4.360 9.422 5.602 1.00 88.94 83 ALA A CA 1
ATOM 652 C C . ALA A 1 83 ? -3.778 8.060 5.194 1.00 88.94 83 ALA A C 1
ATOM 654 O O . ALA A 1 83 ? -3.804 7.111 5.982 1.00 88.94 83 ALA A O 1
ATOM 655 N N . ARG A 1 84 ? -3.216 7.975 3.981 1.00 89.19 84 ARG A N 1
ATOM 656 C CA . ARG A 1 84 ? -2.554 6.764 3.496 1.00 89.19 84 ARG A CA 1
ATOM 657 C C . ARG A 1 84 ? -1.228 6.531 4.199 1.00 89.19 84 ARG A C 1
ATOM 659 O O . ARG A 1 84 ? -1.004 5.407 4.634 1.00 89.19 84 ARG A O 1
ATOM 666 N N . LYS A 1 85 ? -0.403 7.570 4.370 1.00 89.19 85 LYS A N 1
ATOM 667 C CA . LYS A 1 85 ? 0.875 7.468 5.095 1.00 89.19 85 LYS A CA 1
ATOM 668 C C . LYS A 1 85 ? 0.676 6.852 6.478 1.00 89.19 85 LYS A C 1
ATOM 670 O O . LYS A 1 85 ? 1.251 5.808 6.768 1.00 89.19 85 LYS A O 1
ATOM 675 N N . LYS A 1 86 ? -0.265 7.391 7.260 1.00 90.56 86 LYS A N 1
ATOM 676 C CA . LYS A 1 86 ? -0.577 6.872 8.597 1.00 90.56 86 LYS A CA 1
ATOM 677 C C . LYS A 1 86 ? -1.088 5.431 8.560 1.00 90.56 86 LYS A C 1
ATOM 679 O O . LYS A 1 86 ? -0.717 4.621 9.402 1.00 90.56 86 LYS A O 1
ATOM 684 N N . ALA A 1 87 ? -1.928 5.083 7.583 1.00 91.00 87 ALA A N 1
ATOM 685 C CA . ALA A 1 87 ? -2.410 3.712 7.432 1.00 91.00 87 ALA A CA 1
ATOM 686 C C . ALA A 1 87 ? -1.274 2.731 7.085 1.00 91.00 87 ALA A C 1
ATOM 688 O O . ALA A 1 87 ? -1.238 1.624 7.621 1.00 91.00 87 ALA A O 1
ATOM 689 N N . VAL A 1 88 ? -0.333 3.139 6.229 1.00 90.06 88 VAL A N 1
ATOM 690 C CA . VAL A 1 88 ? 0.868 2.364 5.892 1.00 90.06 88 VAL A CA 1
ATOM 691 C C . VAL A 1 88 ? 1.765 2.180 7.110 1.00 90.06 88 VAL A C 1
ATOM 693 O O . VAL A 1 88 ? 2.178 1.054 7.376 1.00 90.06 88 VAL A O 1
ATOM 696 N N . GLU A 1 89 ? 2.038 3.236 7.875 1.00 89.88 89 GLU A N 1
ATOM 697 C CA . GLU A 1 89 ? 2.862 3.150 9.088 1.00 89.88 89 GLU A CA 1
ATOM 698 C C . GLU A 1 89 ? 2.282 2.155 10.103 1.00 89.88 89 GLU A C 1
ATOM 700 O O . GLU A 1 89 ? 3.000 1.334 10.677 1.00 89.88 89 GLU A O 1
ATOM 705 N N . GLU A 1 90 ? 0.961 2.164 10.295 1.00 90.06 90 GLU A N 1
ATOM 706 C CA . GLU A 1 90 ? 0.290 1.202 11.173 1.00 90.06 90 GLU A CA 1
ATOM 707 C C . GLU A 1 90 ? 0.403 -0.239 10.647 1.00 90.06 90 GLU A C 1
ATOM 709 O O . GLU A 1 90 ? 0.606 -1.178 11.426 1.00 90.06 90 GLU A O 1
ATOM 714 N N . LEU A 1 91 ? 0.327 -0.436 9.325 1.00 88.88 91 LEU A N 1
ATOM 715 C CA . LEU A 1 91 ? 0.573 -1.739 8.700 1.00 88.88 91 LEU A CA 1
ATOM 716 C C . LEU A 1 91 ? 2.027 -2.190 8.881 1.00 88.88 91 LEU A C 1
ATOM 718 O O . LEU A 1 91 ? 2.262 -3.364 9.173 1.00 88.88 91 LEU A O 1
ATOM 722 N N . GLN A 1 92 ? 2.998 -1.282 8.774 1.00 86.25 92 GLN A N 1
ATOM 723 C CA . GLN A 1 92 ? 4.411 -1.584 9.006 1.00 86.25 92 GLN A CA 1
ATOM 724 C C . GLN A 1 92 ? 4.660 -2.038 10.442 1.00 86.25 92 GLN A C 1
ATOM 726 O O . GLN A 1 92 ? 5.234 -3.106 10.641 1.00 86.25 92 GLN A O 1
ATOM 731 N N . LYS A 1 93 ? 4.169 -1.295 11.442 1.00 84.88 93 LYS A N 1
ATOM 732 C CA . LYS A 1 93 ? 4.312 -1.661 12.864 1.00 84.88 93 LYS A CA 1
ATOM 733 C C . LYS A 1 93 ? 3.767 -3.063 13.143 1.00 84.88 93 LYS A C 1
ATOM 735 O O . LYS A 1 93 ? 4.432 -3.884 13.775 1.00 84.88 93 LYS A O 1
ATOM 740 N N . LYS A 1 94 ? 2.580 -3.365 12.609 1.00 79.12 94 LYS A N 1
ATOM 741 C CA . LYS A 1 94 ? 1.946 -4.691 12.709 1.00 79.12 94 LYS A CA 1
ATOM 742 C C . LYS A 1 94 ? 2.74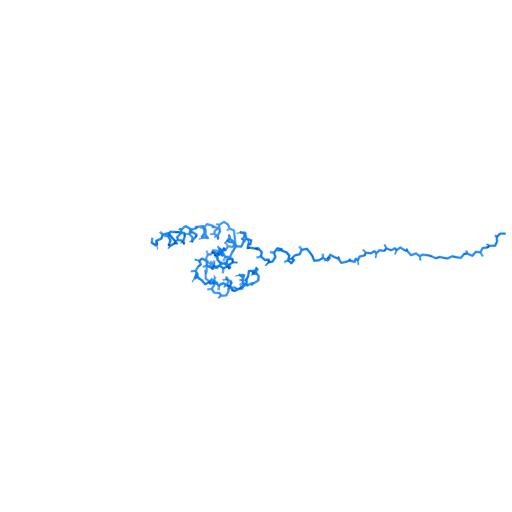2 -5.792 12.015 1.00 79.12 94 LYS A C 1
ATOM 744 O O . LYS A 1 94 ? 2.716 -6.939 12.457 1.00 79.12 94 LYS A O 1
ATOM 749 N N . THR A 1 95 ? 3.408 -5.457 10.920 1.00 73.62 95 THR A N 1
ATOM 750 C CA . THR A 1 95 ? 4.163 -6.406 10.105 1.00 73.62 95 THR A CA 1
ATOM 751 C C . THR A 1 95 ? 5.516 -6.725 10.745 1.00 73.62 95 THR A C 1
ATOM 753 O O . THR A 1 95 ? 5.840 -7.899 10.911 1.00 73.62 95 THR A O 1
ATOM 756 N N . THR A 1 96 ? 6.257 -5.724 11.230 1.00 61.00 96 THR A N 1
ATOM 757 C CA . THR A 1 96 ? 7.546 -5.899 11.930 1.00 61.00 96 THR A CA 1
ATOM 758 C C . THR A 1 96 ? 7.418 -6.729 13.211 1.00 61.00 96 THR A C 1
ATOM 760 O O . THR A 1 96 ? 8.314 -7.513 13.529 1.00 61.00 96 THR A O 1
ATOM 763 N N . ALA A 1 97 ? 6.279 -6.638 13.908 1.00 57.50 97 ALA A N 1
ATOM 764 C CA . ALA A 1 97 ? 5.981 -7.471 15.075 1.00 57.50 97 ALA A CA 1
ATOM 765 C C . ALA A 1 97 ? 5.851 -8.971 14.739 1.00 57.50 97 ALA A C 1
ATOM 767 O O . ALA A 1 97 ? 6.111 -9.817 15.588 1.00 57.50 97 ALA A O 1
ATOM 768 N N . LYS A 1 98 ? 5.485 -9.320 13.498 1.00 50.31 98 LYS A N 1
ATOM 769 C CA . LYS A 1 98 ? 5.345 -10.716 13.052 1.00 50.31 98 LYS A CA 1
ATOM 770 C C . LYS A 1 98 ? 6.651 -11.322 12.537 1.00 50.31 98 LYS A C 1
ATOM 772 O O . LYS A 1 98 ? 6.785 -12.539 12.542 1.00 50.31 98 LYS A O 1
ATOM 777 N N . PHE A 1 99 ? 7.614 -10.498 12.125 1.00 50.06 99 PHE A N 1
ATOM 778 C CA . PHE A 1 99 ? 8.918 -10.970 11.643 1.00 50.06 99 PHE A CA 1
ATOM 779 C C . PHE A 1 99 ? 9.904 -11.338 12.767 1.00 50.06 99 PHE A C 1
ATOM 781 O O . PHE A 1 99 ? 10.874 -12.039 12.497 1.00 50.06 99 PHE A O 1
ATOM 788 N N . HIS A 1 100 ? 9.641 -10.931 14.016 1.00 45.06 100 HIS A N 1
ATOM 789 C CA . HIS A 1 100 ? 10.497 -11.217 15.180 1.00 45.06 100 HIS A CA 1
ATOM 790 C C . HIS A 1 100 ? 10.024 -12.393 16.051 1.00 45.06 100 HIS A C 1
ATOM 792 O O . HIS A 1 100 ? 10.672 -12.713 17.041 1.00 45.06 100 HIS A O 1
ATOM 798 N N . ALA A 1 101 ? 8.921 -13.056 15.697 1.00 41.28 101 ALA A N 1
ATOM 799 C CA . ALA A 1 101 ? 8.511 -14.296 16.349 1.00 41.28 101 ALA A CA 1
ATOM 800 C C . ALA A 1 101 ? 9.123 -15.493 15.599 1.00 41.28 101 ALA A C 1
ATOM 802 O O . ALA A 1 101 ? 8.486 -16.079 14.721 1.00 41.28 101 ALA A O 1
ATOM 803 N N . LYS A 1 102 ? 10.381 -15.816 15.907 1.00 37.34 102 LYS A N 1
ATOM 804 C CA . LYS A 1 102 ? 10.986 -17.121 15.623 1.00 37.34 102 LYS A CA 1
ATOM 805 C C . LYS A 1 102 ? 11.554 -17.677 16.916 1.00 37.34 102 LYS A C 1
ATOM 807 O O . LYS A 1 102 ? 12.291 -16.917 17.577 1.00 37.34 102 LYS A O 1
#

Organism: Araneus ventricosus (NCBI:txid182803)

Secondary structure (DSSP, 8-state):
-------------------S-SGGGTSPPTHHHHHH-EEE-TTS-EEETTT-PBPSS--HHHHHHHHHHH-HHHHHHS-TTHHHHHHHHHHHHHHHHHHT--

pLDDT: mean 75.84, std 17.77, range [37.34, 93.88]

Sequence (102 aa):
MELSSQSSAASMASGGQKRRTEEANREFNQDWTESFAFICNTDGLPTCLICHEKLAHNKKSNLERHFTTKHTQFADKYPTGDARKKAVEELQKKTTAKFHAK